Protein AF-A0A2A5EKU8-F1 (afdb_monomer_lite)

pLDDT: mean 96.41, std 5.97, range [59.16, 98.81]

Structure (mmCIF, N/CA/C/O backbone):
data_AF-A0A2A5EKU8-F1
#
_entry.id   AF-A0A2A5EKU8-F1
#
loop_
_atom_site.group_PDB
_atom_site.id
_atom_site.type_symbol
_atom_site.label_atom_id
_atom_site.label_alt_id
_atom_site.label_comp_id
_atom_site.label_asym_id
_atom_site.label_entity_id
_atom_site.label_seq_id
_atom_site.pdbx_PDB_ins_code
_atom_site.Cartn_x
_atom_site.Cartn_y
_atom_site.Cartn_z
_atom_site.occupancy
_atom_site.B_iso_or_equiv
_atom_site.auth_seq_id
_atom_site.auth_comp_id
_atom_site.auth_asym_id
_atom_site.auth_atom_id
_atom_site.pdbx_PDB_model_num
ATOM 1 N N . MET A 1 1 ? -12.311 -4.523 6.327 1.00 95.62 1 MET A N 1
ATOM 2 C CA . MET A 1 1 ? -11.717 -5.879 6.369 1.00 95.62 1 MET A CA 1
ATOM 3 C C . MET A 1 1 ? -11.041 -6.253 5.052 1.00 95.62 1 MET A C 1
ATOM 5 O O . MET A 1 1 ? -9.870 -6.590 5.092 1.00 95.62 1 MET A O 1
ATOM 9 N N . LEU A 1 2 ? -11.712 -6.123 3.899 1.00 98.00 2 LEU A N 1
ATOM 10 C CA . LEU A 1 2 ? -11.143 -6.458 2.581 1.00 98.00 2 LEU A CA 1
ATOM 11 C C . LEU A 1 2 ? -9.744 -5.864 2.317 1.00 98.00 2 LEU A C 1
ATOM 13 O O . LEU A 1 2 ? -8.821 -6.612 2.024 1.00 98.00 2 LEU A O 1
ATOM 17 N N . ILE A 1 3 ? -9.565 -4.548 2.488 1.00 98.25 3 ILE A N 1
ATOM 18 C CA . ILE A 1 3 ? -8.265 -3.888 2.247 1.00 98.25 3 ILE A CA 1
ATOM 19 C C . ILE A 1 3 ? -7.162 -4.460 3.147 1.00 98.25 3 ILE A C 1
ATOM 21 O O . ILE A 1 3 ? -6.052 -4.703 2.687 1.00 98.25 3 ILE A O 1
ATOM 25 N N . ALA A 1 4 ? -7.478 -4.750 4.412 1.00 98.44 4 ALA A N 1
ATOM 26 C CA . ALA A 1 4 ? -6.519 -5.353 5.331 1.00 98.44 4 ALA A CA 1
ATOM 27 C C . ALA A 1 4 ? -6.079 -6.750 4.862 1.00 98.44 4 ALA A C 1
ATOM 29 O O . ALA A 1 4 ? -4.895 -7.073 4.934 1.00 98.44 4 ALA A O 1
ATOM 30 N N . VAL A 1 5 ? -7.007 -7.557 4.338 1.00 98.56 5 VAL A N 1
ATOM 31 C CA . VAL A 1 5 ? -6.693 -8.877 3.767 1.00 98.56 5 VAL A CA 1
ATOM 32 C C . VAL A 1 5 ? -5.811 -8.741 2.528 1.00 98.56 5 VAL A C 1
ATOM 34 O O . VAL A 1 5 ? -4.806 -9.434 2.433 1.00 98.56 5 VAL A O 1
ATOM 37 N N . ILE A 1 6 ? -6.125 -7.816 1.616 1.00 98.38 6 ILE A N 1
ATOM 38 C CA . ILE A 1 6 ? -5.303 -7.557 0.422 1.00 98.38 6 ILE A CA 1
ATOM 39 C C . ILE A 1 6 ? -3.878 -7.152 0.824 1.00 98.38 6 ILE A C 1
ATOM 41 O O . ILE A 1 6 ? -2.912 -7.693 0.292 1.00 98.38 6 ILE A O 1
ATOM 45 N N . TYR A 1 7 ? -3.735 -6.255 1.802 1.00 98.69 7 TYR A N 1
ATOM 46 C CA . TYR A 1 7 ? -2.427 -5.827 2.303 1.00 98.69 7 TYR A CA 1
ATOM 47 C C . TYR A 1 7 ? -1.655 -6.969 2.961 1.00 98.69 7 TYR A C 1
ATOM 49 O O . TYR A 1 7 ? -0.459 -7.104 2.717 1.00 98.69 7 TYR A O 1
ATOM 57 N N . ALA A 1 8 ? -2.331 -7.826 3.732 1.00 98.75 8 ALA A N 1
ATOM 58 C CA . ALA A 1 8 ? -1.710 -9.019 4.299 1.00 98.75 8 ALA A CA 1
ATOM 59 C C . ALA A 1 8 ? -1.219 -9.968 3.198 1.00 98.75 8 ALA A C 1
ATOM 61 O O . ALA A 1 8 ? -0.078 -10.410 3.248 1.00 98.75 8 ALA A O 1
ATOM 62 N N . LEU A 1 9 ? -2.037 -10.252 2.182 1.00 98.69 9 LEU A N 1
ATOM 63 C CA . LEU A 1 9 ? -1.643 -11.135 1.081 1.00 98.69 9 LEU A CA 1
ATOM 64 C C . LEU A 1 9 ? -0.457 -10.571 0.288 1.00 98.69 9 LEU A C 1
ATOM 66 O O . LEU A 1 9 ? 0.479 -11.312 0.002 1.0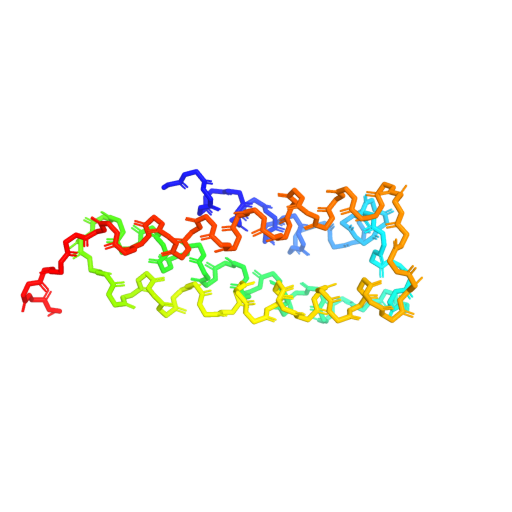0 98.69 9 LEU A O 1
ATOM 70 N N . ASN A 1 10 ? -0.451 -9.267 -0.003 1.00 98.56 10 ASN A N 1
ATOM 71 C CA . ASN A 1 10 ? 0.674 -8.614 -0.676 1.00 98.56 10 ASN A CA 1
ATOM 72 C C . ASN A 1 10 ? 1.956 -8.662 0.177 1.00 98.56 10 ASN A C 1
ATOM 74 O O . ASN A 1 10 ? 3.024 -8.989 -0.334 1.00 98.56 10 ASN A O 1
ATOM 78 N N . ALA A 1 11 ? 1.848 -8.416 1.489 1.00 98.75 11 ALA A N 1
ATOM 79 C CA . ALA A 1 11 ? 2.964 -8.552 2.426 1.00 98.75 11 ALA A CA 1
ATOM 80 C C . ALA A 1 11 ? 3.526 -9.981 2.452 1.00 98.75 11 ALA A C 1
ATOM 82 O O . ALA A 1 11 ? 4.738 -10.171 2.372 1.00 98.75 11 ALA A O 1
ATOM 83 N N . LEU A 1 12 ? 2.657 -10.993 2.524 1.00 98.81 12 LEU A N 1
ATOM 84 C CA . LEU A 1 12 ? 3.074 -12.396 2.520 1.00 98.81 12 LEU A CA 1
ATOM 85 C C . LEU A 1 12 ? 3.736 -12.776 1.187 1.00 98.81 12 LEU A C 1
ATOM 87 O O . LEU A 1 12 ? 4.753 -13.468 1.199 1.00 98.81 12 LEU A O 1
ATOM 91 N N . LEU A 1 13 ? 3.222 -12.284 0.055 1.00 98.75 13 LEU A N 1
ATOM 92 C CA . LEU A 1 13 ? 3.826 -12.508 -1.259 1.00 98.75 13 LEU A CA 1
ATOM 93 C C . LEU A 1 13 ? 5.237 -11.908 -1.339 1.00 98.75 13 LEU A C 1
ATOM 95 O O . LEU A 1 13 ? 6.173 -12.610 -1.713 1.00 98.75 13 LEU A O 1
ATOM 99 N N . MET A 1 14 ? 5.418 -10.658 -0.905 1.00 98.75 14 MET A N 1
ATOM 100 C CA . MET A 1 14 ? 6.738 -10.018 -0.827 1.00 98.75 14 MET A CA 1
ATOM 101 C C . MET A 1 14 ? 7.688 -10.730 0.147 1.00 98.75 14 MET A C 1
ATOM 103 O O . MET A 1 14 ? 8.892 -10.780 -0.088 1.00 98.75 14 MET A O 1
ATOM 107 N N . TRP A 1 15 ? 7.177 -11.298 1.242 1.00 98.75 15 TRP A N 1
ATOM 108 C CA . TRP A 1 15 ? 8.006 -11.970 2.242 1.00 98.75 15 TRP A CA 1
ATOM 109 C C . TRP A 1 15 ? 8.508 -13.343 1.779 1.00 98.75 15 TRP A C 1
ATOM 111 O O . TRP A 1 15 ? 9.700 -13.651 1.911 1.00 98.75 15 TRP A O 1
ATOM 121 N N . PHE A 1 16 ? 7.597 -14.162 1.244 1.00 98.75 16 PHE A N 1
ATOM 122 C CA . PHE A 1 16 ? 7.855 -15.561 0.900 1.00 98.75 16 PHE A CA 1
ATOM 123 C C . PHE A 1 16 ? 8.267 -15.774 -0.560 1.00 98.75 16 PHE A C 1
ATOM 125 O O . PHE A 1 16 ? 8.994 -16.724 -0.837 1.00 98.75 16 PHE A O 1
ATOM 132 N N . ALA A 1 17 ? 7.865 -14.895 -1.482 1.00 98.69 17 ALA A N 1
ATOM 133 C CA . ALA A 1 17 ? 8.235 -14.957 -2.898 1.00 98.69 17 ALA A CA 1
ATOM 134 C C . ALA A 1 17 ? 8.651 -13.571 -3.455 1.00 98.69 17 ALA A C 1
ATOM 136 O O . ALA A 1 17 ? 8.070 -13.090 -4.431 1.00 98.69 17 ALA A O 1
ATOM 137 N N . PRO A 1 18 ? 9.679 -12.918 -2.870 1.00 98.62 18 PRO A N 1
ATOM 138 C CA . PRO A 1 18 ? 10.086 -11.551 -3.219 1.00 98.62 18 PRO A CA 1
ATOM 139 C C . PRO A 1 18 ? 10.503 -11.391 -4.683 1.00 98.62 18 P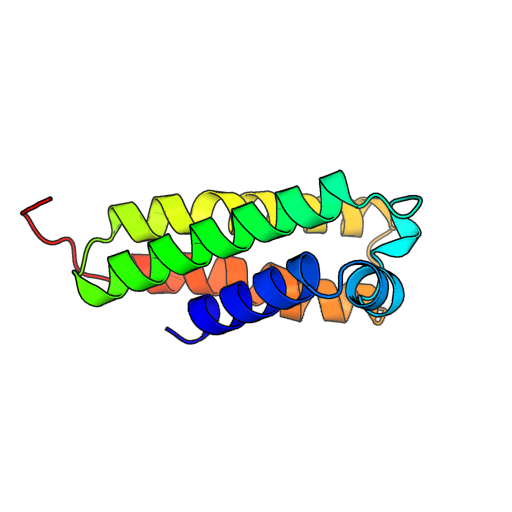RO A C 1
ATOM 141 O O . PRO A 1 18 ? 10.165 -10.387 -5.302 1.00 98.62 18 PRO A O 1
ATOM 144 N N . GLN A 1 19 ? 11.226 -12.370 -5.239 1.00 98.56 19 GLN A N 1
ATOM 145 C CA . GLN A 1 19 ? 11.672 -12.331 -6.636 1.00 98.56 19 GLN A CA 1
ATOM 146 C C . GLN A 1 19 ? 10.472 -12.369 -7.587 1.00 98.56 19 GLN A C 1
ATOM 148 O O . GLN A 1 19 ? 10.343 -11.509 -8.448 1.00 98.56 19 GLN A O 1
ATOM 153 N N . TYR A 1 20 ? 9.536 -13.295 -7.355 1.00 98.62 20 TYR A N 1
ATOM 154 C CA . TYR A 1 20 ? 8.300 -13.374 -8.132 1.00 98.62 20 TYR A CA 1
ATOM 155 C C . TYR A 1 20 ? 7.503 -12.067 -8.060 1.00 98.62 20 TYR A C 1
ATOM 157 O O . TYR A 1 20 ? 7.054 -11.566 -9.087 1.00 98.62 20 TYR A O 1
ATOM 165 N N . TRP A 1 21 ? 7.351 -11.486 -6.864 1.00 98.62 21 TRP A N 1
ATOM 166 C CA . TRP A 1 21 ? 6.680 -10.195 -6.702 1.00 98.62 21 TRP A CA 1
ATOM 167 C C . TRP A 1 21 ? 7.374 -9.084 -7.499 1.00 98.62 21 TRP A C 1
ATOM 169 O O . TRP A 1 21 ? 6.704 -8.333 -8.200 1.00 98.62 21 TRP A O 1
ATOM 179 N N . TYR A 1 22 ? 8.704 -9.003 -7.432 1.00 98.62 22 TYR A N 1
ATOM 180 C CA . TYR A 1 22 ? 9.491 -8.011 -8.167 1.00 98.62 22 TYR A CA 1
ATOM 181 C C . TYR A 1 22 ? 9.337 -8.157 -9.687 1.00 98.62 22 TYR A C 1
ATOM 183 O O . TYR A 1 22 ? 9.127 -7.161 -10.376 1.00 98.62 22 TYR A O 1
ATOM 191 N N . ASP A 1 23 ? 9.382 -9.389 -10.197 1.00 98.06 23 ASP A N 1
ATOM 192 C CA . ASP A 1 23 ? 9.319 -9.672 -11.634 1.00 98.06 23 ASP A CA 1
ATOM 193 C C . ASP A 1 23 ? 7.911 -9.477 -12.213 1.00 98.06 23 ASP A C 1
ATOM 195 O O . ASP A 1 23 ? 7.761 -9.139 -13.387 1.00 98.06 23 ASP A O 1
ATOM 199 N N . THR A 1 24 ? 6.870 -9.695 -11.403 1.00 97.62 24 THR A N 1
ATOM 200 C CA . THR A 1 24 ? 5.473 -9.696 -11.872 1.00 97.62 24 THR A CA 1
ATOM 201 C C . THR A 1 24 ? 4.679 -8.450 -11.505 1.00 97.62 24 THR A C 1
ATOM 203 O O . THR A 1 24 ? 3.605 -8.253 -12.069 1.00 97.62 24 THR A O 1
ATOM 206 N N . THR A 1 25 ? 5.173 -7.590 -10.608 1.00 97.62 25 THR A N 1
ATOM 207 C CA . THR A 1 25 ? 4.481 -6.343 -10.244 1.00 97.62 25 THR A CA 1
A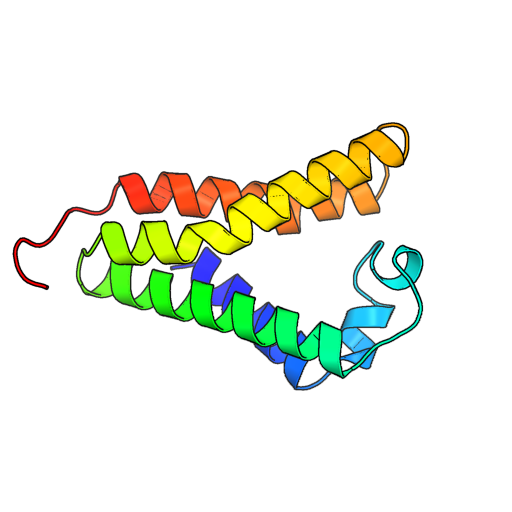TOM 208 C C . THR A 1 25 ? 4.801 -5.239 -11.259 1.00 97.62 25 THR A C 1
ATOM 210 O O . THR A 1 25 ? 5.947 -4.777 -11.320 1.00 97.62 25 THR A O 1
ATOM 213 N N . PRO A 1 26 ? 3.811 -4.751 -12.036 1.00 97.31 26 PRO A N 1
ATOM 214 C CA . PRO A 1 26 ? 4.052 -3.754 -13.074 1.00 97.31 26 PRO A CA 1
ATOM 215 C C . PRO A 1 26 ? 4.734 -2.485 -12.545 1.00 97.31 26 PRO A C 1
ATOM 217 O O . PRO A 1 26 ? 4.260 -1.840 -11.610 1.00 97.31 26 PRO A O 1
ATOM 220 N N . GLY A 1 27 ? 5.846 -2.109 -13.180 1.00 95.56 27 GLY A N 1
ATOM 221 C CA . GLY A 1 27 ? 6.590 -0.880 -12.894 1.00 95.56 27 GLY A CA 1
ATOM 222 C C . GLY A 1 27 ? 7.609 -0.964 -11.753 1.00 95.56 27 GLY A C 1
ATOM 223 O O . GLY A 1 27 ? 8.393 -0.030 -11.605 1.00 95.56 27 GLY A O 1
ATOM 224 N N . VAL A 1 28 ? 7.662 -2.057 -10.982 1.00 96.69 28 VAL A N 1
ATOM 225 C CA . VAL A 1 28 ? 8.625 -2.196 -9.870 1.00 96.69 28 VAL A CA 1
ATOM 226 C C . VAL A 1 28 ? 10.065 -2.265 -10.374 1.00 96.69 28 VAL A C 1
ATOM 228 O O . VAL A 1 28 ? 10.919 -1.531 -9.882 1.00 96.69 28 VAL A O 1
ATOM 231 N N . SER A 1 29 ? 10.340 -3.080 -11.394 1.00 95.94 29 SER A N 1
ATOM 232 C CA . SER A 1 29 ? 11.690 -3.232 -11.957 1.00 95.94 29 SER A CA 1
ATOM 233 C C . SER A 1 29 ? 12.240 -1.954 -12.603 1.00 95.94 29 SER A C 1
ATOM 235 O O . SER A 1 29 ? 13.453 -1.780 -12.706 1.00 95.94 29 SER A O 1
ATOM 237 N N . MET A 1 30 ? 11.369 -1.006 -12.967 1.00 94.50 30 MET A N 1
ATOM 238 C CA . MET A 1 30 ? 11.772 0.314 -13.465 1.00 94.50 30 MET A CA 1
ATOM 239 C C . MET A 1 30 ? 12.344 1.224 -12.368 1.00 94.50 30 MET A C 1
ATOM 241 O O . MET A 1 30 ? 12.975 2.227 -12.689 1.00 94.50 30 MET A O 1
ATOM 245 N N . MET A 1 31 ? 12.120 0.903 -11.088 1.00 94.31 31 MET A N 1
ATOM 246 C CA . MET A 1 31 ? 12.589 1.704 -9.948 1.00 94.31 31 MET A CA 1
ATOM 247 C C . MET A 1 31 ? 14.009 1.334 -9.496 1.00 94.31 31 MET A C 1
ATOM 249 O O . MET A 1 31 ? 14.550 1.967 -8.592 1.00 94.31 31 MET A O 1
ATOM 253 N N . GLY A 1 32 ? 14.621 0.322 -10.115 1.00 95.56 32 GLY A N 1
ATOM 254 C CA . GLY A 1 32 ? 15.982 -0.114 -9.818 1.00 95.56 32 GLY A CA 1
ATOM 255 C C . GLY A 1 32 ? 16.123 -1.635 -9.736 1.00 95.56 32 GLY A C 1
ATOM 256 O O . GLY A 1 32 ? 15.138 -2.365 -9.879 1.00 95.56 32 GLY A O 1
ATOM 257 N N . PRO A 1 33 ? 17.354 -2.129 -9.515 1.00 97.94 33 PRO A N 1
ATOM 258 C CA . PRO A 1 33 ? 17.631 -3.558 -9.420 1.00 97.94 33 PRO A CA 1
ATOM 259 C C . PRO A 1 33 ? 16.936 -4.200 -8.212 1.00 97.94 33 PRO A C 1
ATOM 261 O O . PRO A 1 33 ? 16.628 -3.531 -7.224 1.00 97.94 33 PRO A O 1
ATOM 264 N N . PHE A 1 34 ? 16.735 -5.519 -8.280 1.00 98.56 34 PHE A N 1
ATOM 265 C CA . PHE A 1 34 ? 16.180 -6.302 -7.178 1.00 98.56 34 PHE A CA 1
ATOM 266 C C . PHE A 1 34 ? 16.958 -6.065 -5.876 1.00 98.56 34 PHE A C 1
ATOM 268 O O . PHE A 1 34 ? 18.180 -6.211 -5.821 1.00 98.56 34 PHE A O 1
ATOM 275 N N . ASN A 1 35 ? 16.228 -5.747 -4.807 1.00 98.56 35 ASN A N 1
ATOM 276 C CA . ASN A 1 35 ? 16.777 -5.597 -3.468 1.00 98.56 35 ASN A CA 1
ATOM 277 C C . ASN A 1 35 ? 15.874 -6.313 -2.457 1.00 98.56 35 ASN A C 1
ATOM 279 O O . ASN A 1 35 ? 14.788 -5.840 -2.120 1.00 98.56 35 ASN A O 1
ATOM 283 N N . LEU A 1 36 ? 16.347 -7.460 -1.962 1.00 98.62 36 LEU A N 1
ATOM 284 C CA . LEU A 1 36 ? 15.596 -8.304 -1.033 1.00 98.62 36 LEU A CA 1
ATOM 285 C C . LEU A 1 36 ? 15.251 -7.587 0.277 1.00 98.62 36 LEU A C 1
ATOM 287 O O . LEU A 1 36 ? 14.152 -7.769 0.799 1.00 98.62 36 LEU A O 1
ATOM 291 N N . HIS A 1 37 ? 16.191 -6.810 0.818 1.00 98.56 37 HIS A N 1
ATOM 292 C CA . HIS A 1 37 ? 15.992 -6.095 2.076 1.00 98.56 37 HIS A CA 1
ATOM 293 C C . HIS A 1 37 ? 14.871 -5.065 1.920 1.00 98.56 37 HIS A C 1
ATOM 295 O O . HIS A 1 37 ? 13.886 -5.122 2.648 1.00 98.56 37 HIS A O 1
ATOM 301 N N . PHE A 1 38 ? 14.957 -4.233 0.878 1.00 98.19 38 PHE A N 1
ATOM 302 C CA . PHE A 1 38 ? 13.945 -3.227 0.565 1.00 98.19 38 PHE A CA 1
ATOM 303 C C . PHE A 1 38 ? 12.546 -3.833 0.382 1.00 98.19 38 PHE A C 1
ATOM 305 O O . PHE A 1 38 ? 11.585 -3.355 0.977 1.00 98.19 38 PHE A O 1
ATOM 312 N N . ILE A 1 39 ? 12.416 -4.918 -0.390 1.00 98.69 39 ILE A N 1
ATOM 313 C CA . ILE A 1 39 ? 11.117 -5.583 -0.601 1.00 98.69 39 ILE A CA 1
ATOM 314 C C . ILE A 1 39 ? 10.530 -6.084 0.727 1.00 98.69 39 ILE A C 1
ATOM 316 O O . ILE A 1 39 ? 9.326 -5.971 0.960 1.00 98.69 39 ILE A O 1
ATOM 320 N N . ARG A 1 40 ? 11.366 -6.615 1.627 1.00 98.62 40 ARG A N 1
ATOM 321 C CA . ARG A 1 40 ? 10.911 -7.081 2.944 1.00 98.62 40 ARG A CA 1
ATOM 322 C C . ARG A 1 40 ? 10.547 -5.940 3.887 1.00 98.62 40 ARG A C 1
ATOM 324 O O . ARG A 1 40 ? 9.586 -6.096 4.635 1.00 98.62 40 ARG A O 1
ATOM 331 N N . ASP A 1 41 ? 11.216 -4.796 3.811 1.00 98.69 41 ASP A N 1
ATOM 332 C CA . ASP A 1 41 ? 10.803 -3.606 4.562 1.00 98.69 41 ASP A CA 1
ATOM 333 C C . ASP A 1 41 ? 9.406 -3.145 4.128 1.00 98.69 41 ASP A C 1
ATOM 335 O O . ASP A 1 41 ? 8.540 -2.896 4.968 1.00 98.69 41 ASP A O 1
ATOM 339 N N . VAL A 1 42 ? 9.142 -3.137 2.816 1.00 98.25 42 VAL A N 1
ATOM 340 C CA . VAL A 1 42 ? 7.809 -2.848 2.261 1.00 98.25 42 VAL A CA 1
ATOM 341 C C . VAL A 1 42 ? 6.786 -3.909 2.698 1.00 98.25 42 VAL A C 1
ATOM 343 O O . VAL A 1 42 ? 5.647 -3.583 3.032 1.00 98.25 42 VAL A O 1
ATOM 346 N N . ALA A 1 43 ? 7.168 -5.187 2.768 1.00 98.75 43 ALA A N 1
ATOM 347 C CA . ALA A 1 43 ? 6.301 -6.238 3.306 1.00 98.75 43 ALA A CA 1
ATOM 348 C C . ALA A 1 43 ? 5.878 -5.955 4.756 1.00 98.75 43 ALA A C 1
ATOM 350 O O . ALA A 1 43 ? 4.697 -6.068 5.094 1.00 98.75 43 ALA A O 1
ATOM 351 N N . LEU A 1 44 ? 6.822 -5.550 5.608 1.00 98.81 44 LEU A N 1
ATOM 352 C CA . LEU A 1 44 ? 6.562 -5.257 7.017 1.00 98.81 44 LEU A CA 1
ATOM 353 C C . LEU A 1 44 ? 5.640 -4.047 7.197 1.00 98.81 44 LEU A C 1
ATOM 355 O O . LEU A 1 44 ? 4.754 -4.085 8.053 1.00 98.81 44 LEU A O 1
ATOM 359 N N . THR A 1 45 ? 5.770 -3.003 6.374 1.00 98.56 45 THR A N 1
ATOM 360 C CA . THR A 1 45 ? 4.867 -1.843 6.441 1.00 98.56 45 THR A CA 1
ATOM 361 C C . THR A 1 45 ? 3.443 -2.187 5.994 1.00 98.56 45 THR A C 1
ATOM 363 O O . THR A 1 45 ? 2.486 -1.770 6.654 1.00 98.56 45 THR A O 1
ATOM 366 N N . TYR A 1 46 ? 3.268 -3.006 4.947 1.00 98.62 46 TYR A N 1
ATOM 367 C CA . TYR A 1 46 ? 1.947 -3.527 4.561 1.00 98.62 46 TYR A CA 1
ATOM 368 C C . TYR A 1 46 ? 1.334 -4.412 5.657 1.00 98.62 46 TYR A C 1
ATOM 370 O O . TYR A 1 46 ? 0.137 -4.301 5.941 1.00 98.62 46 TYR A O 1
ATOM 378 N N . LEU A 1 47 ? 2.139 -5.258 6.309 1.00 98.56 47 LEU A N 1
ATOM 379 C CA . LEU A 1 47 ? 1.680 -6.107 7.409 1.00 98.56 47 LEU A CA 1
ATOM 380 C C . LEU A 1 47 ? 1.264 -5.276 8.633 1.00 98.56 47 LEU A C 1
ATOM 382 O O . LEU A 1 47 ? 0.216 -5.538 9.225 1.00 98.56 47 LEU A O 1
ATOM 386 N N . MET A 1 48 ? 2.031 -4.235 8.969 1.00 98.69 48 MET A N 1
ATOM 387 C CA . MET A 1 48 ? 1.698 -3.282 10.031 1.00 98.69 48 MET A CA 1
ATOM 388 C C . MET A 1 48 ? 0.370 -2.569 9.743 1.00 98.69 48 MET A C 1
ATOM 390 O O . MET A 1 48 ? -0.508 -2.539 10.608 1.00 98.69 48 MET A O 1
ATOM 394 N N . ALA A 1 49 ? 0.186 -2.045 8.525 1.00 98.69 49 ALA A N 1
ATOM 395 C CA . ALA A 1 49 ? -1.063 -1.404 8.116 1.00 98.69 49 ALA A CA 1
ATOM 396 C C . ALA A 1 49 ? -2.252 -2.380 8.184 1.00 98.69 49 ALA A C 1
ATOM 398 O O . ALA A 1 49 ? -3.310 -2.043 8.718 1.00 98.69 49 ALA A O 1
ATOM 399 N N . SER A 1 50 ? -2.069 -3.620 7.714 1.00 98.75 50 SER A N 1
ATOM 400 C CA . SER A 1 50 ? -3.081 -4.678 7.807 1.00 98.75 50 SER A CA 1
ATOM 401 C C . SER A 1 50 ? -3.483 -4.969 9.257 1.00 98.75 50 SER A C 1
ATOM 403 O O . SER A 1 50 ? -4.672 -4.942 9.586 1.00 98.75 50 SER A O 1
ATOM 405 N N . GLY A 1 51 ? -2.505 -5.177 10.143 1.00 98.62 51 GLY A N 1
ATOM 406 C CA . GLY A 1 51 ? -2.738 -5.427 11.565 1.00 98.62 51 GLY A CA 1
ATOM 407 C C . GLY A 1 51 ? -3.478 -4.274 12.244 1.00 98.62 51 GLY A C 1
ATOM 408 O O . GLY A 1 51 ? -4.467 -4.504 12.944 1.00 98.62 51 GLY A O 1
ATOM 409 N N . ALA A 1 52 ? -3.069 -3.033 11.967 1.00 98.38 52 ALA A N 1
ATOM 410 C CA . ALA A 1 52 ? -3.736 -1.836 12.468 1.00 98.38 52 ALA A CA 1
ATOM 411 C C . ALA A 1 52 ? -5.195 -1.750 11.990 1.00 98.38 52 ALA A C 1
ATOM 413 O O . ALA A 1 52 ? -6.093 -1.523 12.798 1.00 98.38 52 ALA A O 1
ATOM 414 N N . PHE A 1 53 ? -5.476 -2.008 10.709 1.00 98.56 53 PHE A N 1
ATOM 415 C CA . PHE A 1 53 ? -6.849 -2.018 10.196 1.00 98.56 53 PHE A CA 1
ATOM 416 C C . PHE A 1 53 ? -7.707 -3.126 10.806 1.00 98.56 53 PHE A C 1
ATOM 418 O O . PHE A 1 53 ? -8.867 -2.884 11.143 1.00 98.56 53 PHE A O 1
ATOM 425 N N . ILE A 1 54 ? -7.164 -4.335 10.963 1.00 98.38 54 ILE A N 1
ATOM 426 C CA . ILE A 1 54 ? -7.875 -5.443 11.611 1.00 98.38 54 ILE A CA 1
ATOM 427 C C . ILE A 1 54 ? -8.222 -5.069 13.051 1.00 98.38 54 ILE A C 1
ATOM 429 O O . ILE A 1 54 ? -9.362 -5.270 13.476 1.00 98.38 54 ILE A O 1
ATOM 433 N N . TRP A 1 55 ? -7.262 -4.514 13.792 1.00 97.44 55 TRP A N 1
ATOM 434 C CA . TRP A 1 55 ? -7.463 -4.120 15.180 1.00 97.44 55 TRP A CA 1
ATOM 435 C C . TRP A 1 55 ? -8.481 -2.982 15.306 1.00 97.44 55 TRP A C 1
ATOM 437 O O . TRP A 1 55 ? -9.438 -3.105 16.072 1.00 97.44 55 TRP A O 1
ATOM 447 N N . ALA A 1 56 ? -8.335 -1.933 14.493 1.00 97.06 56 ALA A N 1
ATOM 448 C CA . ALA A 1 56 ? -9.242 -0.793 14.461 1.00 97.06 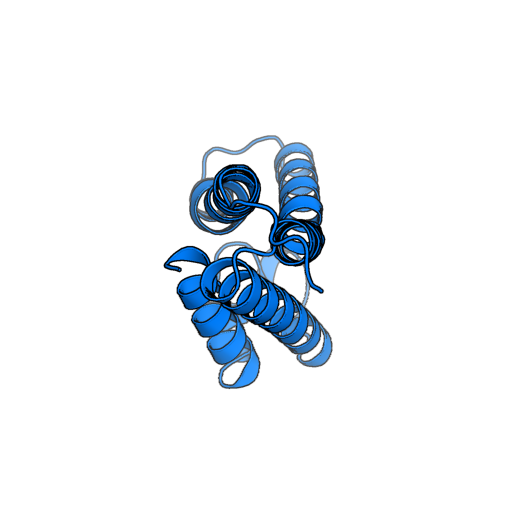56 ALA A CA 1
ATOM 449 C C . ALA A 1 56 ? -10.690 -1.219 14.201 1.00 97.06 56 ALA A C 1
ATOM 451 O O . ALA A 1 56 ? -11.588 -0.782 14.913 1.00 97.06 56 ALA A O 1
ATOM 452 N N . VAL A 1 57 ? -10.915 -2.115 13.231 1.00 96.19 57 VAL A N 1
ATOM 453 C CA . VAL A 1 57 ? -12.255 -2.631 12.908 1.00 96.19 57 VAL A CA 1
ATOM 454 C C . VAL A 1 57 ? -12.800 -3.527 14.020 1.00 96.19 57 VAL A C 1
ATOM 456 O O . VAL A 1 57 ? -13.975 -3.436 14.348 1.00 96.19 57 VAL A O 1
ATOM 459 N N . ARG A 1 58 ? -11.978 -4.398 14.619 1.00 95.62 58 ARG A N 1
ATOM 460 C CA . ARG A 1 58 ? -12.442 -5.332 15.663 1.00 95.62 58 ARG A CA 1
ATOM 461 C C . ARG A 1 58 ? -12.766 -4.671 16.998 1.00 95.62 58 ARG A C 1
ATOM 463 O O . ARG A 1 58 ? -13.451 -5.280 17.813 1.00 95.62 58 ARG A O 1
ATOM 470 N N . ARG A 1 59 ? -12.218 -3.486 17.255 1.00 94.12 59 ARG A N 1
ATOM 471 C CA . ARG A 1 59 ? -12.361 -2.778 18.534 1.00 94.12 59 ARG A CA 1
ATOM 472 C C . ARG A 1 59 ? -13.049 -1.420 18.406 1.00 94.12 59 ARG A C 1
ATOM 474 O O . ARG A 1 59 ? -13.176 -0.725 19.411 1.00 94.12 59 ARG A O 1
ATOM 481 N N . ASP A 1 60 ? -13.450 -1.032 17.196 1.00 92.94 60 ASP A N 1
ATOM 482 C CA . ASP A 1 60 ? -13.951 0.310 16.886 1.00 92.94 60 ASP A CA 1
ATOM 483 C C . ASP A 1 60 ? -13.008 1.413 17.412 1.00 92.94 60 ASP A C 1
ATOM 485 O O . ASP A 1 60 ? -13.409 2.340 18.112 1.00 92.94 60 ASP A O 1
ATOM 489 N N . ILE A 1 61 ? -11.707 1.296 17.116 1.00 94.56 61 ILE A N 1
ATOM 490 C CA . ILE A 1 61 ? -10.686 2.277 17.526 1.00 94.56 61 ILE A CA 1
ATOM 491 C C . ILE A 1 61 ? -10.202 3.030 16.287 1.00 94.56 61 ILE A C 1
ATOM 493 O O . ILE A 1 61 ? -9.222 2.648 15.640 1.00 94.56 61 ILE A O 1
ATOM 497 N N . ARG A 1 62 ? -10.894 4.125 15.953 1.00 95.38 62 ARG A N 1
ATOM 498 C CA . ARG A 1 62 ? -10.607 4.955 14.773 1.00 95.38 62 ARG A CA 1
ATOM 499 C C . ARG A 1 62 ? -9.146 5.399 14.703 1.00 95.38 62 ARG A C 1
ATOM 501 O O . ARG A 1 62 ? -8.552 5.305 13.632 1.00 95.38 62 ARG A O 1
ATOM 508 N N . ILE A 1 63 ? -8.558 5.854 15.813 1.00 95.75 63 ILE A N 1
ATOM 509 C CA . ILE A 1 63 ? -7.178 6.368 15.811 1.00 95.75 63 ILE A CA 1
ATOM 510 C C . ILE A 1 63 ? -6.149 5.322 15.358 1.00 95.75 63 ILE A C 1
ATOM 512 O O . ILE A 1 63 ? -5.264 5.645 14.571 1.00 95.75 63 ILE A O 1
ATOM 516 N N . VAL A 1 64 ? -6.311 4.054 15.751 1.00 96.75 64 VAL A N 1
ATOM 517 C CA . VAL A 1 64 ? -5.439 2.954 15.301 1.00 96.75 64 VAL A CA 1
ATOM 518 C C . VAL A 1 64 ? -5.558 2.769 13.790 1.00 96.75 64 VAL A C 1
ATOM 520 O O . VAL A 1 64 ? -4.555 2.600 13.101 1.00 96.75 64 VAL A O 1
ATOM 523 N N . GLY A 1 65 ? -6.776 2.870 13.253 1.00 97.75 65 GLY A N 1
ATOM 524 C CA . GLY A 1 65 ? -7.000 2.808 11.813 1.00 97.75 65 GLY A CA 1
ATOM 525 C C . GLY A 1 65 ? -6.356 3.983 11.074 1.00 97.75 65 GLY A C 1
ATOM 526 O O . GLY A 1 65 ? -5.802 3.785 9.999 1.00 97.75 65 GLY A O 1
ATOM 527 N N . LEU A 1 66 ? -6.399 5.194 11.643 1.00 97.81 66 LEU A N 1
ATOM 528 C CA . LEU A 1 66 ? -5.819 6.390 11.018 1.00 97.81 66 LEU A CA 1
ATOM 529 C C . LEU A 1 66 ? -4.293 6.288 10.964 1.00 97.81 66 LEU A C 1
ATOM 531 O O . LEU A 1 66 ? -3.702 6.553 9.921 1.00 97.81 66 LEU A O 1
ATOM 535 N N . VAL A 1 67 ? -3.669 5.829 12.052 1.00 97.88 67 VAL A N 1
ATOM 536 C CA . VAL A 1 67 ? -2.228 5.542 12.089 1.00 97.88 67 VAL A CA 1
ATOM 537 C C . VAL A 1 67 ? -1.873 4.435 11.091 1.00 97.88 67 VAL A C 1
ATOM 539 O O . VAL A 1 67 ? -0.918 4.579 10.333 1.00 97.88 67 VAL A O 1
ATOM 542 N N . GLY A 1 68 ? -2.680 3.371 11.012 1.00 98.06 68 GLY A N 1
ATOM 543 C CA . GLY A 1 68 ? -2.512 2.307 10.016 1.00 98.06 68 GLY A CA 1
ATOM 544 C C . GLY A 1 68 ? -2.613 2.791 8.564 1.00 98.06 68 GLY A C 1
ATOM 545 O O . GLY A 1 68 ? -1.921 2.269 7.694 1.00 98.06 68 GLY A O 1
ATOM 546 N N . ALA A 1 69 ? -3.432 3.813 8.298 1.00 98.44 69 ALA A N 1
ATOM 547 C CA . ALA A 1 69 ? -3.599 4.403 6.969 1.00 98.44 69 ALA A CA 1
ATOM 548 C C . ALA A 1 69 ? -2.471 5.369 6.577 1.00 98.44 69 ALA A C 1
ATOM 550 O O . ALA A 1 69 ? -2.340 5.681 5.393 1.00 98.44 69 ALA A O 1
ATOM 551 N N . ALA A 1 70 ? -1.647 5.821 7.528 1.00 98.31 70 ALA A N 1
ATOM 552 C CA . ALA A 1 70 ? -0.637 6.846 7.283 1.00 98.31 70 ALA A CA 1
ATOM 553 C C . ALA A 1 70 ? 0.385 6.416 6.221 1.00 98.31 70 ALA A C 1
ATOM 555 O O . ALA A 1 70 ? 0.566 7.116 5.225 1.00 98.31 70 ALA A O 1
ATOM 556 N N . TRP A 1 71 ? 1.020 5.251 6.394 1.00 98.31 71 TRP A N 1
ATOM 557 C CA . TRP A 1 71 ? 2.026 4.775 5.440 1.00 98.31 71 TRP A CA 1
ATOM 558 C C . TRP A 1 71 ? 1.449 4.515 4.037 1.00 98.31 71 TRP A C 1
ATOM 560 O O . TRP A 1 71 ? 1.997 5.076 3.089 1.00 98.31 71 TRP A O 1
ATOM 570 N N . PRO A 1 72 ? 0.324 3.785 3.863 1.00 98.62 72 PRO A N 1
ATOM 571 C CA . PRO A 1 72 ? -0.291 3.613 2.547 1.00 98.62 72 PRO A CA 1
ATOM 572 C C . PRO A 1 72 ? -0.639 4.933 1.851 1.00 98.62 72 PRO A C 1
ATOM 574 O O . PRO A 1 72 ? -0.431 5.051 0.648 1.00 98.62 72 PRO A O 1
ATOM 577 N N . CYS A 1 73 ? -1.127 5.941 2.584 1.00 98.75 73 CYS A N 1
ATOM 578 C CA . CYS A 1 73 ? -1.456 7.244 1.996 1.00 98.75 73 CYS A CA 1
ATOM 579 C C . CYS A 1 73 ? -0.202 8.029 1.588 1.00 98.75 73 CYS A C 1
ATOM 581 O O . CYS A 1 73 ? -0.159 8.581 0.492 1.00 98.75 73 CYS A O 1
ATOM 583 N N . MET A 1 74 ? 0.841 8.054 2.425 1.00 98.69 74 MET A N 1
ATOM 584 C CA . MET A 1 74 ? 2.124 8.674 2.060 1.00 98.69 74 MET A CA 1
ATOM 585 C C . MET A 1 74 ? 2.754 7.980 0.847 1.00 98.69 74 MET A C 1
ATOM 587 O O . MET A 1 74 ? 3.239 8.639 -0.070 1.00 98.69 74 MET A O 1
ATOM 591 N N . HIS A 1 75 ? 2.692 6.650 0.807 1.00 98.31 75 HIS A N 1
ATOM 592 C CA . HIS A 1 75 ? 3.153 5.852 -0.321 1.00 98.31 75 HIS A CA 1
ATOM 593 C C . HIS A 1 75 ? 2.347 6.154 -1.593 1.00 98.31 75 HIS A C 1
ATOM 595 O O . HIS A 1 75 ? 2.923 6.388 -2.651 1.00 98.31 75 HIS A O 1
ATOM 601 N N . ALA A 1 76 ? 1.022 6.256 -1.490 1.00 98.69 76 ALA A N 1
ATOM 602 C CA . ALA A 1 76 ? 0.157 6.634 -2.601 1.00 98.69 76 ALA A CA 1
ATOM 603 C C . ALA A 1 76 ? 0.495 8.029 -3.162 1.00 98.69 76 ALA A C 1
ATOM 605 O O . ALA A 1 76 ? 0.581 8.188 -4.380 1.00 98.69 76 ALA A O 1
ATOM 606 N N . LEU A 1 77 ? 0.782 9.016 -2.305 1.00 98.75 77 LEU A N 1
ATOM 607 C CA . LEU A 1 77 ? 1.265 10.336 -2.736 1.00 98.75 77 LEU A CA 1
ATOM 608 C C . LEU A 1 77 ? 2.605 10.246 -3.481 1.00 98.75 77 LEU A C 1
ATOM 610 O O . LEU A 1 77 ? 2.771 10.877 -4.525 1.00 98.75 77 LEU A O 1
ATOM 614 N N . PHE A 1 78 ? 3.537 9.422 -2.999 1.00 98.31 78 PHE A N 1
ATOM 615 C CA . PHE A 1 78 ? 4.812 9.193 -3.681 1.00 98.31 78 PHE A CA 1
ATOM 616 C C . PHE A 1 78 ? 4.619 8.566 -5.074 1.00 98.31 78 PHE A C 1
ATOM 618 O O . PHE A 1 78 ? 5.274 8.960 -6.037 1.00 98.31 78 PHE A O 1
ATOM 625 N N . HIS A 1 79 ? 3.642 7.673 -5.229 1.00 98.06 79 HIS A N 1
ATOM 626 C CA . HIS A 1 79 ? 3.277 7.122 -6.535 1.00 98.06 79 HIS A CA 1
ATOM 627 C C . HIS A 1 79 ? 2.633 8.154 -7.480 1.00 98.06 79 HIS A C 1
ATOM 629 O O . HIS A 1 79 ? 2.857 8.083 -8.689 1.00 98.06 79 HIS A O 1
ATOM 635 N N . ILE A 1 80 ? 1.906 9.156 -6.965 1.00 98.38 80 ILE A N 1
ATOM 636 C CA . ILE A 1 80 ? 1.442 10.297 -7.780 1.00 98.38 80 ILE A CA 1
ATOM 637 C C . ILE A 1 80 ? 2.641 11.105 -8.282 1.00 98.38 80 ILE A C 1
ATOM 639 O O . ILE A 1 80 ? 2.696 11.445 -9.463 1.00 98.38 80 ILE A O 1
ATOM 643 N N . GLN A 1 81 ? 3.629 11.369 -7.421 1.00 98.12 81 GLN A N 1
ATOM 644 C CA . GLN A 1 81 ? 4.864 12.041 -7.830 1.00 98.12 81 GLN A CA 1
ATOM 645 C C . GLN A 1 81 ? 5.585 11.258 -8.940 1.00 98.12 81 GLN A C 1
ATOM 647 O O . GLN A 1 81 ? 5.988 11.860 -9.934 1.00 98.12 81 GLN A O 1
ATOM 652 N N . ILE A 1 82 ? 5.715 9.931 -8.815 1.00 96.81 82 ILE A N 1
ATOM 653 C CA . ILE A 1 82 ? 6.309 9.075 -9.858 1.00 96.81 82 ILE A CA 1
ATOM 654 C C . ILE A 1 82 ? 5.507 9.168 -11.160 1.00 96.81 82 ILE A C 1
ATOM 656 O O . ILE A 1 82 ? 6.090 9.277 -12.236 1.00 96.81 82 ILE A O 1
ATOM 660 N N . TRP A 1 83 ? 4.176 9.155 -11.088 1.00 97.44 83 TRP A N 1
ATOM 661 C CA . TRP A 1 83 ? 3.326 9.273 -12.272 1.00 97.44 83 TRP A CA 1
ATOM 662 C C . TRP A 1 83 ? 3.512 10.616 -12.994 1.00 97.44 83 TRP A C 1
ATOM 664 O O . TRP A 1 83 ? 3.672 10.631 -14.216 1.00 97.44 83 TRP A O 1
ATOM 674 N N . ILE A 1 84 ? 3.591 11.724 -12.247 1.00 98.12 84 ILE A N 1
ATOM 675 C CA . ILE A 1 84 ? 3.912 13.056 -12.785 1.00 98.12 84 ILE A CA 1
ATOM 676 C C . ILE A 1 84 ? 5.310 13.060 -13.413 1.00 98.12 84 ILE A C 1
ATOM 678 O O . ILE A 1 84 ? 5.469 13.507 -14.546 1.00 98.12 84 ILE A O 1
ATOM 682 N N . ALA A 1 85 ? 6.315 12.518 -12.720 1.00 96.50 85 ALA A N 1
ATOM 683 C CA . ALA A 1 85 ? 7.695 12.466 -13.205 1.00 96.50 85 ALA A CA 1
ATOM 684 C C . ALA A 1 85 ? 7.853 11.615 -14.479 1.00 96.50 85 ALA A C 1
ATOM 686 O O . ALA A 1 85 ? 8.727 11.884 -15.298 1.00 96.50 85 ALA A O 1
ATOM 687 N N . ARG A 1 86 ? 6.982 10.616 -14.673 1.00 95.19 86 ARG A N 1
ATOM 688 C CA . ARG A 1 86 ? 6.895 9.803 -15.896 1.00 95.19 86 ARG A CA 1
ATOM 689 C C . ARG A 1 86 ? 6.149 10.496 -17.047 1.00 95.19 86 ARG A C 1
ATOM 691 O O . ARG A 1 86 ? 6.045 9.905 -18.116 1.00 95.19 86 ARG A O 1
ATOM 698 N N . GLY A 1 87 ? 5.621 11.707 -16.848 1.00 97.50 87 GLY A N 1
ATOM 699 C CA . GLY A 1 87 ? 4.876 12.453 -17.868 1.00 97.50 87 GLY A CA 1
ATOM 700 C C . GLY A 1 87 ? 3.393 12.084 -17.972 1.00 97.50 87 GLY A C 1
ATOM 701 O O . GLY A 1 87 ? 2.808 12.241 -19.037 1.00 97.50 87 GLY A O 1
ATOM 702 N N . LEU A 1 88 ? 2.784 11.591 -16.886 1.00 96.50 88 LEU A N 1
ATOM 703 C CA . LEU A 1 88 ? 1.360 11.226 -16.811 1.00 96.50 88 LEU A CA 1
ATOM 704 C C . LEU A 1 88 ? 0.883 10.209 -17.882 1.00 96.50 88 LEU A C 1
ATOM 706 O O . LEU A 1 88 ? -0.179 10.406 -18.478 1.00 96.50 88 LEU A O 1
ATOM 710 N N . PRO A 1 89 ? 1.610 9.102 -18.138 1.00 97.31 89 PRO A N 1
ATOM 711 C CA . PRO A 1 89 ? 1.197 8.114 -19.133 1.00 97.31 89 PRO A CA 1
ATOM 712 C C . PRO A 1 89 ? -0.119 7.424 -18.751 1.00 97.31 89 PRO A C 1
ATOM 714 O O . PRO A 1 89 ? -0.428 7.262 -17.566 1.00 97.31 89 PRO A O 1
ATOM 717 N N . LEU A 1 90 ? -0.854 6.949 -19.758 1.00 97.31 90 LEU A N 1
ATOM 718 C CA . LEU A 1 90 ? -2.043 6.102 -19.616 1.00 97.31 90 LEU A CA 1
ATOM 719 C C . LEU A 1 90 ? -1.710 4.667 -20.050 1.00 97.31 90 LEU A C 1
ATOM 721 O O . LEU A 1 90 ? -2.101 4.230 -21.128 1.00 97.31 90 LEU A O 1
ATOM 725 N N . ASP A 1 91 ? -0.936 3.964 -19.226 1.00 96.62 91 ASP A N 1
ATOM 726 C CA . ASP A 1 91 ? -0.455 2.602 -19.475 1.00 96.62 91 ASP A CA 1
ATOM 727 C C . ASP A 1 91 ? -0.855 1.627 -18.351 1.00 96.62 91 ASP A C 1
ATOM 729 O O . ASP A 1 91 ? -1.474 2.009 -17.351 1.00 96.62 91 ASP A O 1
ATOM 733 N N . ASP A 1 92 ? -0.479 0.355 -18.500 1.00 96.06 92 ASP A N 1
ATOM 734 C CA . ASP A 1 92 ? -0.779 -0.698 -17.521 1.00 96.06 92 ASP A CA 1
ATOM 735 C C . ASP A 1 92 ? -0.155 -0.426 -16.144 1.00 96.06 92 ASP A C 1
ATOM 737 O O . ASP A 1 92 ? -0.714 -0.804 -15.110 1.00 96.06 92 ASP A O 1
ATOM 741 N N . ILE A 1 93 ? 0.983 0.273 -16.100 1.00 96.81 93 ILE A N 1
ATOM 742 C CA . ILE A 1 93 ? 1.619 0.680 -14.845 1.00 96.81 93 ILE A CA 1
ATOM 743 C C . ILE A 1 93 ? 0.739 1.718 -14.158 1.00 96.81 93 ILE A C 1
ATOM 745 O O . ILE A 1 93 ? 0.457 1.579 -12.970 1.00 96.81 93 ILE A O 1
ATOM 749 N N . THR A 1 94 ? 0.257 2.730 -14.878 1.00 97.00 94 THR A N 1
ATOM 750 C CA . THR A 1 94 ? -0.689 3.716 -14.348 1.00 97.00 94 THR A CA 1
ATOM 751 C C . THR A 1 94 ? -1.971 3.045 -13.866 1.00 97.00 94 THR A C 1
ATOM 753 O O . THR A 1 94 ? -2.393 3.307 -12.740 1.00 97.00 94 THR A O 1
ATOM 756 N N . ALA A 1 95 ? -2.553 2.126 -14.641 1.00 97.50 95 ALA A N 1
ATOM 757 C CA . ALA A 1 95 ? -3.736 1.376 -14.218 1.00 97.50 95 ALA A CA 1
ATOM 758 C C . ALA A 1 95 ? -3.480 0.592 -12.917 1.00 97.50 95 ALA A C 1
ATOM 760 O O . ALA A 1 95 ? -4.253 0.694 -11.961 1.00 97.50 95 ALA A O 1
ATOM 761 N N . THR A 1 96 ? -2.345 -0.108 -12.837 1.00 96.69 96 THR A N 1
ATOM 762 C CA . THR A 1 96 ? -1.908 -0.824 -11.631 1.00 96.69 96 THR A CA 1
ATOM 763 C C . THR A 1 96 ? -1.736 0.128 -10.450 1.00 96.69 96 THR A C 1
ATOM 765 O O . THR A 1 96 ? -2.212 -0.156 -9.356 1.00 96.69 96 THR A O 1
ATOM 768 N N . ASN A 1 97 ? -1.118 1.291 -10.652 1.00 96.94 97 ASN A N 1
ATOM 769 C CA . ASN A 1 97 ? -0.934 2.295 -9.605 1.00 96.94 97 ASN A CA 1
ATOM 770 C C . ASN A 1 97 ? -2.280 2.817 -9.080 1.00 96.94 97 ASN A C 1
ATOM 772 O O . ASN A 1 97 ? -2.489 2.881 -7.868 1.00 96.94 97 ASN A O 1
ATOM 776 N N . LEU A 1 98 ? -3.216 3.156 -9.968 1.00 97.50 98 LEU A N 1
ATOM 777 C CA . LEU A 1 98 ? -4.538 3.651 -9.582 1.00 97.50 98 LEU A CA 1
ATOM 778 C C . LEU A 1 98 ? -5.339 2.592 -8.806 1.00 97.50 98 LEU A C 1
ATOM 780 O O . LEU A 1 98 ? -5.933 2.903 -7.773 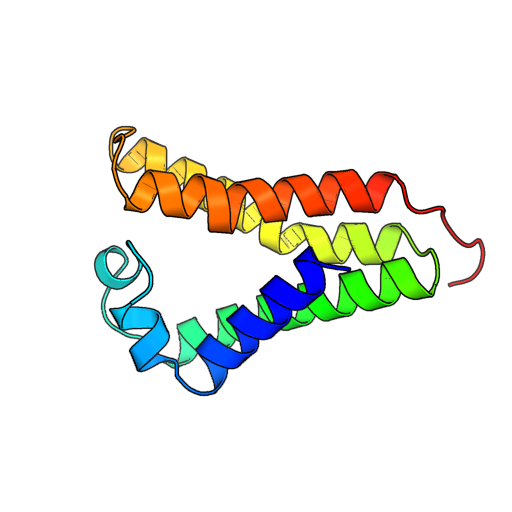1.00 97.50 98 LEU A O 1
ATOM 784 N N . VAL A 1 99 ? -5.328 1.338 -9.263 1.00 97.56 99 VAL A N 1
ATOM 785 C CA . VAL A 1 99 ? -6.137 0.259 -8.675 1.00 97.56 99 VAL A CA 1
ATOM 786 C C . VAL A 1 99 ? -5.487 -0.356 -7.436 1.00 97.56 99 VAL A C 1
ATOM 788 O O . VAL A 1 99 ? -6.166 -0.554 -6.433 1.00 97.56 99 VAL A O 1
ATOM 791 N N . ALA A 1 100 ? -4.194 -0.673 -7.486 1.00 97.00 100 ALA A N 1
ATOM 792 C CA . ALA A 1 100 ? -3.508 -1.424 -6.435 1.00 97.00 100 ALA A CA 1
ATOM 793 C C . ALA A 1 100 ? -2.871 -0.532 -5.358 1.00 97.00 100 ALA A C 1
ATOM 795 O O . ALA A 1 100 ? -2.660 -1.007 -4.243 1.00 97.00 100 ALA A O 1
ATOM 796 N N . ILE A 1 101 ? -2.598 0.746 -5.655 1.00 97.88 101 ILE A N 1
ATOM 797 C CA . ILE A 1 101 ? -1.989 1.685 -4.699 1.00 97.88 101 ILE A CA 1
ATOM 798 C C . ILE A 1 101 ? -2.994 2.759 -4.267 1.00 97.88 101 ILE A C 1
ATOM 800 O O . ILE A 1 101 ? -3.327 2.838 -3.084 1.00 97.88 101 ILE A O 1
ATOM 804 N N . GLN A 1 102 ? -3.522 3.556 -5.204 1.00 98.56 102 GLN A N 1
ATOM 805 C CA . GLN A 1 102 ? -4.357 4.720 -4.866 1.00 98.56 102 GLN A CA 1
ATOM 806 C C . GLN A 1 102 ? -5.686 4.310 -4.227 1.00 98.56 102 GLN A C 1
ATOM 808 O O . GLN A 1 102 ? -6.006 4.728 -3.113 1.00 98.56 102 GLN A O 1
ATOM 813 N N . LEU A 1 103 ? -6.465 3.475 -4.917 1.00 98.50 103 LEU A N 1
ATOM 814 C CA . LEU A 1 103 ? -7.801 3.082 -4.478 1.00 98.50 103 LEU A CA 1
ATOM 815 C C . LEU A 1 103 ? -7.818 2.461 -3.068 1.00 98.50 103 LEU A C 1
ATOM 817 O O . LEU A 1 103 ? -8.607 2.929 -2.241 1.00 98.50 103 LEU A O 1
ATOM 821 N N . PRO A 1 104 ? -6.975 1.465 -2.723 1.00 98.31 104 PRO A N 1
ATOM 822 C CA . PRO A 1 104 ? -6.993 0.896 -1.381 1.00 98.31 104 PRO A CA 1
ATOM 823 C C . PRO A 1 104 ? -6.448 1.853 -0.316 1.00 98.31 104 PRO A C 1
ATOM 825 O O . PRO A 1 104 ? -6.969 1.832 0.796 1.00 98.31 104 PRO A O 1
ATOM 828 N N . ALA A 1 105 ? -5.469 2.713 -0.622 1.00 98.62 105 ALA A N 1
ATOM 829 C CA . ALA A 1 105 ? -4.941 3.669 0.354 1.00 98.62 105 ALA A CA 1
ATOM 830 C C . ALA A 1 105 ? -6.004 4.702 0.765 1.00 98.62 105 ALA A C 1
ATOM 832 O O . ALA A 1 105 ? -6.355 4.816 1.944 1.00 98.62 105 ALA A O 1
ATOM 833 N N . TRP A 1 106 ? -6.589 5.396 -0.215 1.00 98.69 106 TRP A N 1
ATOM 834 C CA . TRP A 1 106 ? -7.618 6.408 0.037 1.00 98.69 106 TRP A CA 1
ATOM 835 C C . TRP A 1 106 ? -8.927 5.786 0.524 1.00 98.69 106 TRP A C 1
ATOM 837 O O . TRP A 1 106 ? -9.579 6.325 1.420 1.00 98.69 106 TRP A O 1
ATOM 847 N N . GLY A 1 107 ? -9.282 4.614 -0.009 1.00 98.50 107 GLY A N 1
ATOM 848 C CA . GLY A 1 107 ? -10.429 3.837 0.445 1.00 98.50 107 GLY A CA 1
ATOM 849 C C . GLY A 1 107 ? -10.303 3.428 1.911 1.00 98.50 107 GLY A C 1
ATOM 850 O O . GLY A 1 107 ? -11.260 3.582 2.668 1.00 98.50 107 GLY A O 1
ATOM 851 N N . ALA A 1 108 ? -9.128 2.966 2.351 1.00 98.06 108 ALA A N 1
ATOM 852 C CA . ALA A 1 108 ? -8.898 2.626 3.752 1.00 98.06 108 ALA A CA 1
ATOM 853 C C . ALA A 1 108 ? -9.014 3.853 4.655 1.00 98.06 108 ALA A C 1
ATOM 855 O O . ALA A 1 108 ? -9.727 3.790 5.657 1.00 98.06 108 ALA A O 1
ATOM 856 N N . LEU A 1 109 ? -8.380 4.970 4.280 1.00 98.50 109 LEU A N 1
ATOM 857 C CA . LEU A 1 109 ? -8.474 6.221 5.030 1.00 98.50 109 LEU A CA 1
ATOM 858 C C . LEU A 1 109 ? -9.936 6.650 5.198 1.00 98.50 109 LEU A C 1
ATOM 860 O O . LEU A 1 109 ? -10.389 6.871 6.321 1.00 98.50 109 LEU A O 1
ATOM 864 N N . TYR A 1 110 ? -10.697 6.687 4.100 1.00 98.38 110 TYR A N 1
ATOM 865 C CA . TYR A 1 110 ? -12.119 7.020 4.124 1.00 98.38 110 TYR A CA 1
ATOM 866 C C . TYR A 1 110 ? -12.915 6.076 5.031 1.00 98.38 110 TYR A C 1
ATOM 868 O O . TYR A 1 110 ? -13.652 6.539 5.903 1.00 98.38 110 TYR A O 1
ATOM 876 N N . LEU A 1 111 ? -12.759 4.759 4.867 1.00 97.62 111 LEU A N 1
ATOM 877 C CA . LEU A 1 111 ? -13.506 3.760 5.636 1.00 97.62 111 LEU A CA 1
ATOM 878 C C . LEU A 1 111 ? -13.187 3.826 7.132 1.00 97.62 111 LEU A C 1
ATOM 880 O O . LEU A 1 111 ? -14.092 3.706 7.955 1.00 97.62 111 LEU A O 1
ATOM 884 N N . VAL A 1 112 ? -11.929 4.075 7.496 1.00 97.06 112 VAL A N 1
ATOM 885 C CA . VAL A 1 112 ? -11.523 4.250 8.893 1.00 97.06 112 VAL A CA 1
ATOM 886 C C . VAL A 1 112 ? -12.244 5.435 9.533 1.00 97.06 112 VAL A C 1
ATOM 888 O O . VAL A 1 112 ? -12.672 5.321 10.680 1.00 97.06 112 VAL A O 1
ATOM 891 N N . THR A 1 113 ? -12.462 6.546 8.816 1.00 95.38 113 THR A N 1
ATOM 892 C CA . THR A 1 113 ? -13.215 7.691 9.373 1.00 95.38 113 THR A CA 1
ATOM 893 C C . THR A 1 113 ? -14.651 7.338 9.773 1.00 95.38 113 THR A C 1
ATOM 895 O O . THR A 1 113 ? -15.251 8.039 10.589 1.00 95.38 113 THR A O 1
ATOM 898 N N . LYS A 1 114 ? -15.201 6.243 9.228 1.00 95.56 114 LYS A N 1
ATOM 899 C CA . LYS A 1 114 ? -16.549 5.748 9.534 1.00 95.56 114 LYS A CA 1
ATOM 900 C C . LYS A 1 114 ? -16.606 4.873 10.784 1.00 95.56 114 LYS A C 1
ATOM 902 O O . LYS A 1 114 ? -17.700 4.657 11.299 1.00 95.56 114 LYS A O 1
ATOM 907 N N . LEU A 1 115 ? -15.466 4.402 11.296 1.00 93.31 115 LEU A N 1
ATOM 908 C CA . LEU A 1 115 ? -15.416 3.695 12.575 1.00 93.31 115 LEU A CA 1
ATOM 909 C C . LEU A 1 115 ? -15.837 4.633 13.703 1.00 93.31 115 LEU A C 1
ATOM 911 O O . LEU A 1 115 ? -15.518 5.828 13.689 1.00 93.31 115 LEU A O 1
ATOM 915 N N . LYS A 1 116 ? -16.523 4.098 14.710 1.00 86.88 116 LYS A N 1
ATOM 916 C CA . LYS A 1 116 ? -16.723 4.825 15.967 1.00 86.88 116 LYS A CA 1
ATOM 917 C C . LYS A 1 116 ? -15.375 4.929 16.691 1.00 86.88 116 LYS A C 1
ATOM 919 O O . LYS A 1 116 ? -14.423 4.241 16.337 1.00 86.88 116 LYS A O 1
ATOM 924 N N . GLN A 1 117 ? -15.265 5.852 17.639 1.00 82.25 117 GLN A N 1
ATOM 925 C CA . GLN A 1 117 ? -14.118 5.889 18.541 1.00 82.25 117 GLN A CA 1
ATOM 926 C C . GLN A 1 117 ? -14.581 5.325 19.878 1.00 82.25 117 GLN A C 1
ATOM 928 O O . GLN A 1 117 ? -15.351 5.973 20.587 1.00 82.25 117 GLN A O 1
ATOM 933 N N . SER A 1 118 ? -14.128 4.118 2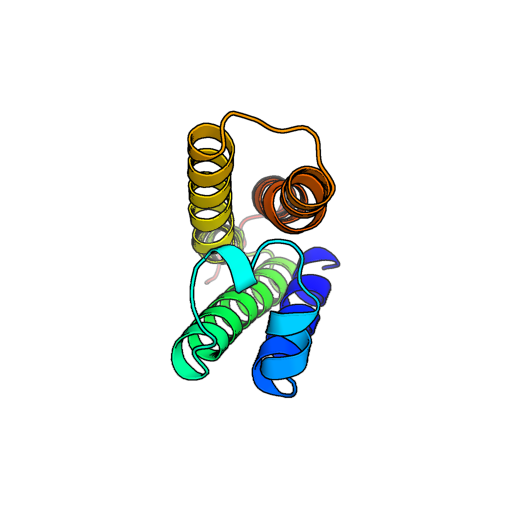0.199 1.00 74.88 118 SER A N 1
ATOM 934 C CA . SER A 1 118 ? -14.294 3.541 21.526 1.00 74.88 118 SER A CA 1
ATOM 935 C C . SER A 1 118 ? -13.615 4.449 22.568 1.00 74.88 118 SER A C 1
ATOM 937 O O . SER A 1 118 ? -12.483 4.891 22.337 1.00 74.88 118 SER A O 1
ATOM 939 N N . PRO A 1 119 ? -14.286 4.761 23.694 1.00 68.62 119 PRO A N 1
ATOM 940 C CA . PRO A 1 119 ? -13.757 5.648 24.737 1.00 68.62 119 PRO A CA 1
ATOM 941 C C . PRO A 1 119 ? -12.635 5.015 25.572 1.00 68.62 119 PRO A C 1
ATOM 943 O O . PRO A 1 119 ? -11.964 5.714 26.322 1.00 68.62 119 PRO A O 1
ATOM 946 N N . THR A 1 120 ? -12.415 3.708 25.439 1.00 64.38 120 THR A N 1
ATOM 947 C CA . THR A 1 120 ? -11.347 2.970 26.116 1.00 64.38 120 THR A CA 1
ATOM 948 C C . THR A 1 120 ? -10.300 2.543 25.091 1.00 64.38 120 THR A C 1
ATOM 950 O O . THR A 1 120 ? -10.613 1.750 24.198 1.00 64.38 120 THR A O 1
ATOM 953 N N . LEU A 1 121 ? -9.084 3.081 25.210 1.00 59.16 121 LEU A N 1
ATOM 954 C CA . LEU A 1 121 ? -7.880 2.419 24.700 1.00 59.16 121 LEU A CA 1
ATOM 955 C C . LEU A 1 121 ? -7.498 1.288 25.655 1.00 59.16 121 LEU A C 1
ATOM 957 O O . LEU A 1 121 ? -7.605 1.518 26.881 1.00 59.16 121 LEU A O 1
#

Foldseek 3Di:
DVLLVLLLVQLVCCLPPVVCCCVPQPPNVVVDDDDSVVSNVSSVLSNLLSVLLVVCVVQLALVSLQVSLVVLVVVLVVVVVVCVVVVNDPDPNVVSSCPVRVCSSVVSNVVSVVRHHDPPD

Sequence (121 aa):
MLIAVIYALNALLMWFAPQYWYDTTPGVSMMGPFNLHFIRDVALTYLMASGAFIWAVRRDIRIVGLVGAAWPCMHALFHIQIWIARGLPLDDITATNLVAIQLPAWGALYLVTKLKQSPTL

Secondary structure (DSSP, 8-state):
-HHHHHHHHHHHHHHH-HHHHHHHSTTSGGG-S--HHHHHHHHHHHHHHHHHHHHHHHHTBHHHHHHHHHHHHHHHHHHHHHHHHTT---SHHHHHIIIIIIHHHHHHHHHHHTS-B-S--

Radius of gyration: 15.15 Å; chains: 1; bounding box: 34×29×46 Å